Protein AF-A0A662U3V0-F1 (afdb_monomer)

Structure (mmCIF, N/CA/C/O backbone):
data_AF-A0A662U3V0-F1
#
_entry.id   AF-A0A662U3V0-F1
#
loop_
_atom_site.group_PDB
_atom_site.id
_atom_site.type_symbol
_atom_site.label_atom_id
_atom_site.label_alt_id
_atom_site.label_comp_id
_atom_site.label_asym_id
_atom_site.label_entity_id
_atom_site.label_seq_id
_atom_site.pdbx_PDB_ins_code
_atom_site.Cartn_x
_atom_site.Cartn_y
_atom_site.Cartn_z
_atom_site.occupancy
_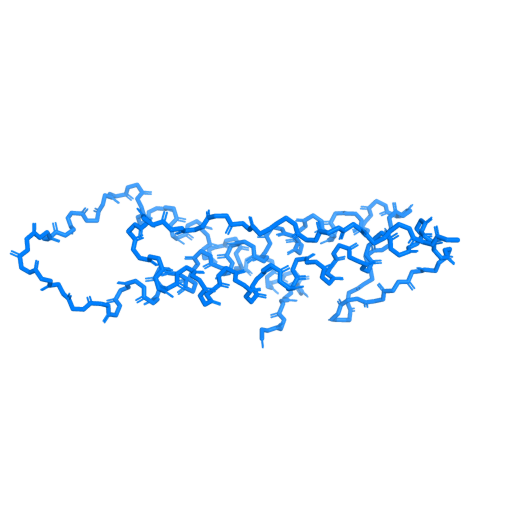atom_site.B_iso_or_equiv
_atom_site.auth_seq_id
_atom_site.auth_comp_id
_atom_site.auth_asym_id
_atom_site.auth_atom_id
_atom_site.pdbx_PDB_model_num
ATOM 1 N N . MET A 1 1 ? 28.272 -17.608 0.671 1.00 36.44 1 MET A N 1
ATOM 2 C CA . MET A 1 1 ? 27.668 -17.549 2.022 1.00 36.44 1 MET A CA 1
ATOM 3 C C . MET A 1 1 ? 26.725 -16.355 2.080 1.00 36.44 1 MET A C 1
ATOM 5 O O . MET A 1 1 ? 27.174 -15.256 2.382 1.00 36.44 1 MET A O 1
ATOM 9 N N . ALA A 1 2 ? 25.452 -16.540 1.722 1.00 39.75 2 ALA A N 1
ATOM 10 C CA . ALA A 1 2 ? 24.461 -15.468 1.798 1.00 39.75 2 ALA A CA 1
ATOM 11 C C . ALA A 1 2 ? 24.204 -15.108 3.272 1.00 39.75 2 ALA A C 1
ATOM 13 O O . ALA A 1 2 ? 23.897 -15.982 4.082 1.00 39.75 2 ALA A O 1
ATOM 14 N N . LYS A 1 3 ? 24.385 -13.832 3.631 1.00 42.09 3 LYS A N 1
ATOM 15 C CA . LYS A 1 3 ? 23.997 -13.298 4.941 1.00 42.09 3 LYS A CA 1
ATOM 16 C C . LYS A 1 3 ? 22.472 -13.265 4.991 1.00 42.09 3 LYS A C 1
ATOM 18 O O . LYS A 1 3 ? 21.855 -12.476 4.285 1.00 42.09 3 LYS A O 1
ATOM 23 N N . ILE A 1 4 ? 21.887 -14.116 5.826 1.00 45.88 4 ILE A N 1
ATOM 24 C CA . ILE A 1 4 ? 20.480 -14.023 6.210 1.00 45.88 4 ILE A CA 1
ATOM 25 C C . ILE A 1 4 ? 20.367 -12.754 7.060 1.00 45.88 4 ILE A C 1
ATOM 27 O O . ILE A 1 4 ? 20.884 -12.703 8.177 1.00 45.88 4 ILE A O 1
ATOM 31 N N . PHE A 1 5 ? 19.775 -11.697 6.506 1.00 47.25 5 PHE A N 1
ATOM 32 C CA . PHE A 1 5 ? 19.362 -10.545 7.298 1.00 47.25 5 PHE A CA 1
ATOM 33 C C . PHE A 1 5 ? 18.247 -11.036 8.220 1.00 47.25 5 PHE A C 1
ATOM 35 O O . PHE A 1 5 ? 17.153 -11.343 7.758 1.00 47.25 5 PHE A O 1
ATOM 42 N N . GLY A 1 6 ? 18.550 -11.197 9.509 1.00 44.38 6 GLY A N 1
ATOM 43 C CA . GLY A 1 6 ? 17.533 -11.535 10.498 1.00 44.38 6 GLY A CA 1
ATOM 44 C C . GLY A 1 6 ? 16.443 -10.470 10.461 1.00 44.38 6 GLY A C 1
ATOM 45 O O . GLY A 1 6 ? 16.744 -9.290 10.654 1.00 44.38 6 GLY A O 1
ATOM 46 N N . GLN A 1 7 ? 15.202 -10.87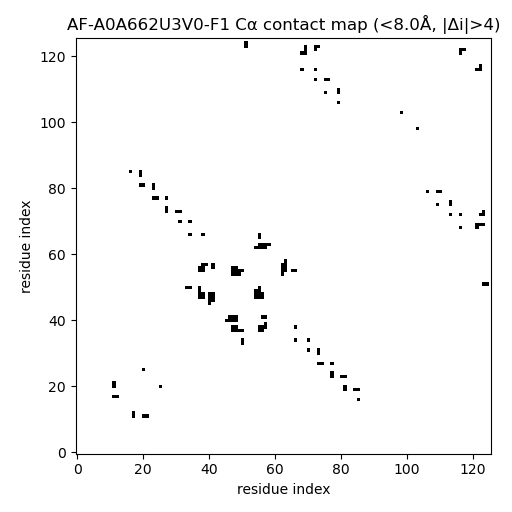7 10.178 1.00 49.00 7 GLN A N 1
ATOM 47 C CA . GLN A 1 7 ? 14.032 -10.020 10.345 1.00 49.00 7 GLN A CA 1
ATOM 48 C C . GLN A 1 7 ? 14.063 -9.489 11.778 1.00 49.00 7 GLN A C 1
ATOM 50 O O . GLN A 1 7 ? 13.966 -10.245 12.743 1.00 49.00 7 GLN A O 1
ATOM 55 N N . LYS A 1 8 ? 14.284 -8.184 11.923 1.00 56.56 8 LYS A N 1
ATOM 56 C CA . LYS A 1 8 ? 14.217 -7.521 13.219 1.00 56.56 8 LYS A CA 1
ATOM 57 C C . LYS A 1 8 ? 12.751 -7.553 13.637 1.00 56.56 8 LYS A C 1
ATOM 59 O O . LYS A 1 8 ? 11.935 -6.899 12.992 1.00 56.56 8 LYS A O 1
ATOM 64 N N . GLU A 1 9 ? 12.418 -8.330 14.666 1.00 57.75 9 GLU A N 1
ATOM 65 C CA . GLU A 1 9 ? 11.061 -8.352 15.216 1.00 57.75 9 GLU A CA 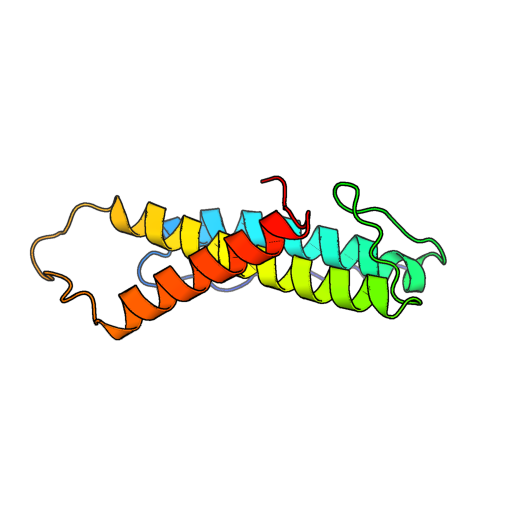1
ATOM 66 C C . GLU A 1 9 ? 10.649 -6.922 15.580 1.00 57.75 9 GLU A C 1
ATOM 68 O O . GLU A 1 9 ? 11.318 -6.227 16.355 1.00 57.75 9 GLU A O 1
ATOM 73 N N . ARG A 1 10 ? 9.576 -6.445 14.947 1.00 60.81 10 ARG A N 1
ATOM 74 C CA . ARG A 1 10 ? 9.029 -5.115 15.199 1.00 60.81 10 ARG A CA 1
ATOM 75 C C . ARG A 1 10 ? 8.291 -5.178 16.534 1.00 60.81 10 ARG A C 1
ATOM 77 O O . ARG A 1 10 ? 7.307 -5.900 16.665 1.00 60.81 10 ARG A O 1
ATOM 84 N N . ASN A 1 11 ? 8.773 -4.440 17.535 1.00 57.47 11 ASN A N 1
ATOM 85 C CA . ASN A 1 11 ? 8.099 -4.363 18.829 1.00 57.47 11 ASN A CA 1
ATOM 86 C C . ASN A 1 11 ? 6.774 -3.599 18.670 1.00 57.47 11 ASN A C 1
ATOM 88 O O . ASN A 1 11 ? 6.776 -2.418 18.319 1.00 57.47 11 ASN A O 1
ATOM 92 N N . THR A 1 12 ? 5.659 -4.285 18.914 1.00 56.66 12 THR A N 1
ATOM 93 C CA . THR A 1 12 ? 4.294 -3.738 18.843 1.00 56.66 12 THR A CA 1
ATOM 94 C C . THR A 1 12 ? 3.569 -3.797 20.192 1.00 56.66 12 THR A C 1
ATOM 96 O O . THR A 1 12 ? 2.398 -3.426 20.272 1.00 56.66 12 THR A O 1
ATOM 99 N N . ASP A 1 13 ? 4.260 -4.228 21.250 1.00 45.88 13 ASP A N 1
ATOM 100 C CA . ASP A 1 13 ? 3.677 -4.447 22.571 1.00 45.88 13 ASP A CA 1
ATOM 101 C C . ASP A 1 13 ? 3.372 -3.109 23.276 1.00 45.88 13 ASP A C 1
ATOM 103 O O . ASP A 1 13 ? 4.138 -2.148 23.184 1.00 45.88 13 ASP A O 1
ATOM 107 N N . SER A 1 14 ? 2.269 -3.054 24.035 1.00 52.88 14 SER A N 1
ATOM 108 C CA . SER A 1 14 ? 1.785 -1.881 24.803 1.00 52.88 14 SER A CA 1
ATOM 109 C C . SER A 1 14 ? 1.130 -0.756 23.984 1.00 52.88 14 SER A C 1
ATOM 111 O O . SER A 1 14 ? 0.982 0.369 24.470 1.00 52.88 14 SER A O 1
ATOM 113 N N . ILE A 1 15 ? 0.698 -1.034 22.753 1.00 59.41 15 ILE A N 1
ATOM 114 C CA . ILE A 1 15 ? -0.003 -0.060 21.903 1.00 59.41 15 ILE A CA 1
ATOM 115 C C . ILE A 1 15 ? -1.523 -0.185 22.109 1.00 59.41 15 ILE A C 1
ATOM 117 O O . ILE A 1 15 ? -2.082 -1.281 22.136 1.00 59.41 15 ILE A O 1
ATOM 121 N N . LYS A 1 16 ? -2.242 0.942 22.212 1.00 60.12 16 LYS A N 1
ATOM 122 C CA . LYS A 1 16 ? -3.715 0.932 22.163 1.00 60.12 16 LYS A CA 1
ATOM 123 C C . LYS A 1 16 ? -4.135 0.295 20.828 1.00 60.12 16 LYS A C 1
ATOM 125 O O . LYS A 1 16 ? -3.697 0.769 19.785 1.00 60.12 16 LYS A O 1
ATOM 130 N N . PHE A 1 17 ? -4.939 -0.771 20.862 1.00 71.31 17 PHE A N 1
ATOM 131 C CA . PHE A 1 17 ? -5.310 -1.595 19.691 1.00 71.31 17 PHE A CA 1
ATOM 132 C C . PHE A 1 17 ? -4.226 -2.559 19.170 1.00 71.31 17 PHE A C 1
ATOM 134 O O . PHE A 1 17 ? -4.293 -3.002 18.027 1.00 71.31 17 PHE A O 1
ATOM 141 N N . GLU A 1 18 ? -3.262 -2.943 20.012 1.00 70.25 18 GLU A N 1
ATOM 142 C CA . GLU A 1 18 ? -2.199 -3.915 19.701 1.00 70.25 18 GLU 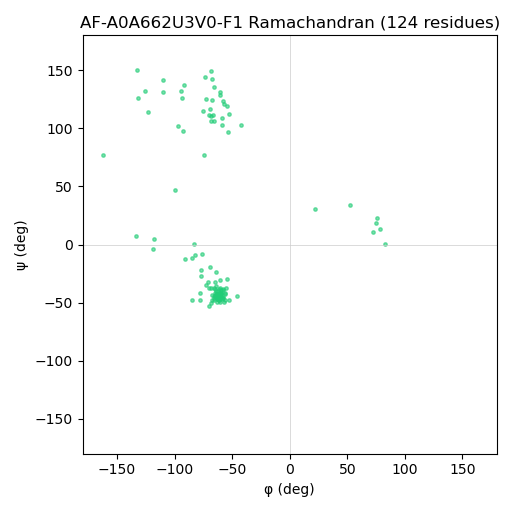A CA 1
ATOM 143 C C . GLU A 1 18 ? -2.702 -5.183 18.992 1.00 70.25 18 GLU A C 1
ATOM 145 O O . GLU A 1 18 ? -2.113 -5.593 17.998 1.00 70.25 18 GLU A O 1
ATOM 150 N N . LYS A 1 19 ? -3.817 -5.779 19.441 1.00 74.62 19 LYS A N 1
ATOM 151 C CA . LYS A 1 19 ? -4.388 -6.980 18.802 1.00 74.62 19 LYS A CA 1
ATOM 152 C C . LYS A 1 19 ? -4.794 -6.742 17.343 1.00 74.62 19 LYS A C 1
ATOM 154 O O . LYS A 1 19 ? -4.523 -7.587 16.498 1.00 74.62 19 LYS A O 1
ATOM 159 N N . ILE A 1 20 ? -5.415 -5.596 17.053 1.00 79.50 20 ILE A N 1
ATOM 160 C CA . ILE A 1 20 ? -5.814 -5.213 15.691 1.00 79.50 20 ILE A CA 1
ATOM 161 C C . ILE A 1 20 ? -4.558 -4.963 14.852 1.00 79.50 20 ILE A C 1
ATOM 163 O O . ILE A 1 20 ? -4.416 -5.516 13.764 1.00 79.50 20 ILE A O 1
ATOM 167 N N . ARG A 1 21 ? -3.607 -4.190 15.391 1.00 81.00 21 ARG A N 1
ATOM 168 C CA . ARG A 1 21 ? -2.357 -3.864 14.695 1.00 81.00 21 ARG A CA 1
ATOM 169 C C . ARG A 1 21 ? -1.520 -5.094 14.378 1.00 81.00 21 ARG A C 1
ATOM 171 O O . ARG A 1 21 ? -1.043 -5.187 13.262 1.00 81.00 21 ARG A O 1
ATOM 178 N N . LYS A 1 22 ? -1.376 -6.053 15.296 1.00 80.00 22 LYS A N 1
ATOM 179 C CA . LYS A 1 22 ? -0.594 -7.279 15.054 1.00 80.00 22 LYS A CA 1
ATOM 180 C C . LYS A 1 22 ? -1.101 -8.069 13.844 1.00 80.00 22 LYS A C 1
ATOM 182 O O . LYS A 1 22 ? -0.288 -8.580 13.081 1.00 80.00 22 LYS A O 1
ATOM 187 N N . ASN A 1 23 ? -2.417 -8.129 13.647 1.00 82.56 23 ASN A N 1
ATOM 188 C CA . ASN A 1 23 ? -3.007 -8.837 12.511 1.00 82.56 23 ASN A CA 1
ATOM 189 C C . ASN A 1 23 ? -2.915 -8.021 11.215 1.00 82.56 23 ASN A C 1
ATOM 191 O O . ASN A 1 23 ? -2.485 -8.543 10.190 1.00 82.56 23 ASN A O 1
ATOM 195 N N . ILE A 1 24 ? -3.296 -6.742 11.270 1.00 88.50 24 ILE A N 1
ATOM 196 C CA . ILE A 1 24 ? -3.326 -5.869 10.093 1.00 88.50 24 ILE A CA 1
ATOM 197 C C . ILE A 1 24 ? -1.907 -5.542 9.626 1.00 88.50 24 ILE A C 1
ATOM 199 O O . ILE A 1 24 ? -1.586 -5.774 8.465 1.00 88.50 24 ILE A O 1
ATOM 203 N N . ASP A 1 25 ? -1.036 -5.047 10.511 1.00 88.25 25 ASP A N 1
ATOM 204 C CA . ASP A 1 25 ? 0.314 -4.609 10.138 1.00 88.25 25 ASP A CA 1
ATOM 205 C C . ASP A 1 25 ? 1.071 -5.758 9.457 1.00 88.25 25 ASP A C 1
ATOM 207 O O . ASP A 1 25 ? 1.645 -5.542 8.397 1.00 88.25 25 ASP A O 1
ATOM 211 N N . LYS A 1 26 ? 0.975 -6.998 9.957 1.00 88.38 26 LYS A N 1
ATOM 212 C CA . LYS A 1 26 ? 1.659 -8.149 9.348 1.00 88.38 26 LYS A CA 1
ATOM 213 C C . LYS A 1 26 ? 1.268 -8.379 7.880 1.00 88.38 26 LYS A C 1
ATOM 215 O O . LYS A 1 26 ? 2.1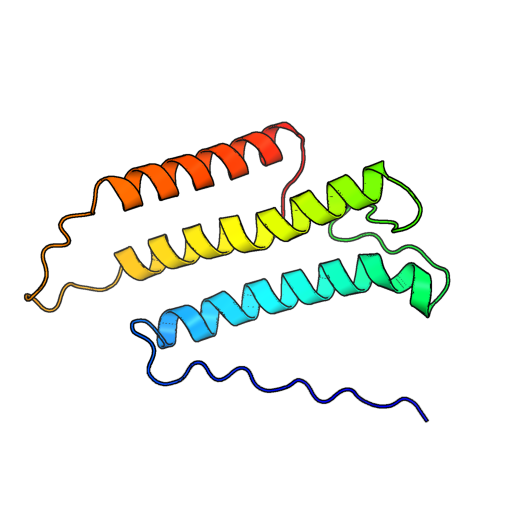47 -8.550 7.042 1.00 88.38 26 LYS A O 1
ATOM 220 N N . LYS A 1 27 ? -0.030 -8.339 7.563 1.00 90.69 27 LYS A N 1
ATOM 221 C CA . LYS A 1 27 ? -0.548 -8.512 6.193 1.00 90.69 27 LYS A CA 1
ATOM 222 C C . LYS A 1 27 ? 0.017 -7.460 5.233 1.00 90.69 27 LYS A C 1
ATOM 224 O O . LYS A 1 27 ? 0.478 -7.789 4.145 1.00 90.69 27 LYS A O 1
ATOM 229 N N . TYR A 1 28 ? -0.003 -6.193 5.640 1.00 93.06 28 TYR A N 1
ATOM 230 C CA . TYR A 1 28 ? 0.469 -5.092 4.796 1.00 93.06 28 TYR A CA 1
ATOM 231 C C . TYR A 1 28 ? 1.993 -4.992 4.736 1.00 93.06 28 TYR A C 1
ATOM 233 O O . TYR A 1 28 ? 2.537 -4.527 3.739 1.00 93.06 28 TYR A O 1
ATOM 241 N N . GLU A 1 29 ? 2.687 -5.454 5.772 1.00 91.75 29 GLU A N 1
ATOM 242 C CA . GLU A 1 29 ? 4.138 -5.617 5.759 1.00 91.75 29 GLU A CA 1
ATOM 243 C C . GLU A 1 29 ? 4.576 -6.669 4.745 1.00 91.75 29 GLU A C 1
ATOM 245 O O . GLU A 1 29 ? 5.523 -6.419 4.007 1.00 91.75 29 GLU A O 1
ATOM 250 N N . ASP A 1 30 ? 3.863 -7.793 4.654 1.00 92.25 30 ASP A N 1
ATOM 251 C CA . ASP A 1 30 ? 4.156 -8.824 3.657 1.00 92.25 30 ASP A CA 1
ATOM 252 C C . ASP A 1 30 ? 3.929 -8.302 2.231 1.00 92.25 30 ASP A C 1
ATOM 254 O O . ASP A 1 30 ? 4.809 -8.439 1.385 1.00 92.25 30 ASP A O 1
ATOM 258 N N . LEU A 1 31 ? 2.821 -7.591 1.979 1.00 94.00 31 LEU A N 1
ATOM 259 C CA . LEU A 1 31 ? 2.580 -6.929 0.686 1.00 94.00 31 LEU A CA 1
ATOM 260 C C . LEU A 1 31 ? 3.665 -5.899 0.339 1.00 94.00 31 LEU A C 1
ATOM 262 O O . LEU A 1 31 ? 4.114 -5.821 -0.805 1.00 94.00 31 LEU A O 1
ATOM 266 N N . HIS A 1 32 ? 4.091 -5.104 1.322 1.00 94.31 32 HIS A N 1
ATOM 267 C CA . HIS A 1 32 ? 5.160 -4.123 1.154 1.00 94.31 32 HIS A CA 1
ATOM 268 C C . HIS A 1 32 ? 6.494 -4.792 0.806 1.00 94.31 32 HIS A C 1
ATOM 270 O O . HIS A 1 32 ? 7.217 -4.322 -0.079 1.00 94.31 32 HIS A O 1
ATOM 276 N N . ASP A 1 33 ? 6.826 -5.873 1.508 1.00 93.50 33 ASP A N 1
ATOM 277 C CA . ASP A 1 33 ? 8.067 -6.607 1.303 1.00 93.50 33 ASP A CA 1
ATOM 278 C C . ASP A 1 33 ? 8.051 -7.307 -0.064 1.00 93.50 33 ASP A C 1
ATOM 280 O O . ASP A 1 33 ? 9.055 -7.252 -0.768 1.00 93.50 33 ASP A O 1
ATOM 284 N N . GLU A 1 34 ? 6.912 -7.845 -0.513 1.00 93.31 34 GLU A N 1
ATOM 285 C CA . GLU A 1 34 ? 6.750 -8.405 -1.861 1.00 93.31 34 GLU A CA 1
ATOM 286 C C . GLU A 1 34 ? 6.912 -7.360 -2.977 1.00 93.31 34 GLU A C 1
ATOM 288 O O . GLU A 1 34 ? 7.607 -7.622 -3.966 1.00 93.31 34 GLU A O 1
ATOM 293 N N . LEU A 1 35 ? 6.299 -6.179 -2.825 1.00 93.50 35 LEU A N 1
ATOM 294 C CA . LEU A 1 35 ? 6.436 -5.066 -3.772 1.00 93.50 35 LEU A CA 1
ATOM 295 C C . LEU A 1 35 ? 7.894 -4.593 -3.838 1.00 93.50 35 LEU A C 1
ATOM 297 O O . LEU A 1 35 ? 8.458 -4.419 -4.920 1.00 93.50 35 LEU A O 1
ATOM 301 N N . SER A 1 36 ? 8.516 -4.413 -2.672 1.00 91.88 36 SER A N 1
ATOM 302 C CA . SER A 1 36 ? 9.927 -4.042 -2.562 1.00 91.88 36 SER A CA 1
ATOM 303 C C . SER A 1 36 ? 10.817 -5.108 -3.186 1.00 91.88 36 SER A C 1
ATOM 305 O O . SER A 1 36 ? 11.742 -4.788 -3.931 1.00 91.88 36 SER A O 1
ATOM 307 N N . ASP A 1 37 ? 10.528 -6.382 -2.931 1.00 90.88 37 ASP A N 1
ATOM 308 C CA . ASP A 1 37 ? 11.286 -7.483 -3.493 1.00 90.88 37 ASP A CA 1
ATOM 309 C C . ASP A 1 37 ? 11.208 -7.490 -5.014 1.00 90.88 37 ASP A C 1
ATOM 311 O O . ASP A 1 37 ? 12.248 -7.683 -5.640 1.00 90.88 37 ASP A O 1
ATOM 315 N N . ALA A 1 38 ? 10.032 -7.244 -5.598 1.00 90.00 38 ALA A N 1
ATOM 316 C CA . ALA A 1 38 ? 9.845 -7.137 -7.042 1.00 90.00 38 ALA A CA 1
ATOM 317 C C . ALA A 1 38 ? 10.627 -5.958 -7.644 1.00 90.00 38 ALA A C 1
ATOM 319 O O . ALA A 1 38 ? 11.374 -6.148 -8.607 1.00 90.00 38 ALA A O 1
ATOM 320 N N . TYR A 1 39 ? 10.541 -4.780 -7.020 1.00 90.56 39 TYR A N 1
ATOM 321 C CA . TYR A 1 39 ? 11.251 -3.571 -7.446 1.00 90.56 39 TYR A CA 1
ATOM 322 C C . TYR A 1 39 ? 12.779 -3.734 -7.373 1.00 90.56 39 TYR A C 1
ATOM 324 O O . TYR A 1 39 ? 13.509 -3.480 -8.333 1.00 90.56 39 TYR A O 1
ATOM 332 N N . TYR A 1 40 ? 13.296 -4.220 -6.241 1.00 88.38 40 TYR A N 1
ATOM 333 C CA . TYR A 1 40 ? 14.735 -4.389 -6.024 1.00 88.38 40 TYR A CA 1
ATOM 334 C C . TYR A 1 40 ? 15.302 -5.684 -6.622 1.00 88.38 40 TYR A C 1
ATOM 336 O O . TYR A 1 40 ? 16.526 -5.836 -6.670 1.00 88.38 40 TYR A O 1
ATOM 344 N N . ASN A 1 41 ? 14.463 -6.609 -7.110 1.00 85.94 41 ASN A N 1
ATOM 345 C CA . ASN A 1 41 ? 14.923 -7.835 -7.769 1.00 85.94 41 ASN A CA 1
ATOM 346 C C . ASN A 1 41 ? 15.852 -7.531 -8.944 1.00 85.94 41 ASN A C 1
ATOM 348 O O . ASN A 1 41 ? 16.858 -8.212 -9.120 1.00 85.94 41 ASN A O 1
ATOM 352 N N . TYR A 1 42 ? 15.569 -6.462 -9.687 1.00 84.19 42 TYR A N 1
ATOM 353 C CA . TYR A 1 42 ? 16.393 -6.040 -10.812 1.00 84.19 42 TYR A CA 1
ATOM 354 C C . TYR A 1 42 ? 17.857 -5.801 -10.411 1.00 84.19 42 TYR A C 1
ATOM 356 O O . TYR A 1 42 ? 18.767 -6.231 -11.110 1.00 84.19 42 TYR A O 1
ATOM 364 N N . TRP A 1 43 ? 18.112 -5.181 -9.255 1.00 83.00 43 TRP A N 1
ATOM 365 C CA . TRP A 1 43 ? 19.482 -4.942 -8.786 1.00 83.00 43 TRP A CA 1
ATOM 366 C C . TRP A 1 43 ? 20.157 -6.189 -8.204 1.00 83.00 43 TRP A C 1
ATOM 368 O O . TRP A 1 43 ? 21.385 -6.238 -8.153 1.00 83.00 43 TRP A O 1
ATOM 378 N N . ARG A 1 44 ? 19.378 -7.183 -7.758 1.00 83.50 44 ARG A N 1
ATOM 379 C CA . ARG A 1 44 ? 19.894 -8.444 -7.201 1.00 83.50 44 ARG A CA 1
ATOM 380 C C . ARG A 1 44 ? 20.210 -9.471 -8.286 1.00 83.50 44 ARG A C 1
ATOM 382 O O . ARG A 1 44 ? 21.291 -10.045 -8.283 1.00 83.50 44 ARG A O 1
ATOM 389 N N . GLU A 1 45 ? 19.277 -9.660 -9.211 1.00 84.56 45 GLU A N 1
ATOM 390 C CA . GLU A 1 45 ? 19.267 -10.765 -10.176 1.00 84.56 45 GLU A CA 1
ATOM 391 C C . GLU A 1 45 ? 19.340 -10.284 -11.637 1.00 84.56 45 GLU A C 1
ATOM 393 O O . GLU A 1 45 ? 19.396 -11.097 -12.556 1.00 84.56 45 GLU A O 1
ATOM 398 N N . GLY A 1 46 ? 19.324 -8.969 -11.887 1.00 81.25 46 GLY A N 1
ATOM 399 C CA . GLY A 1 46 ? 19.333 -8.405 -13.244 1.00 81.25 46 GLY A CA 1
ATOM 400 C C . GLY A 1 46 ? 18.012 -8.570 -14.002 1.00 81.25 46 GLY A C 1
ATOM 401 O O . GLY A 1 46 ? 17.973 -8.338 -15.207 1.00 81.25 46 GLY A O 1
ATOM 402 N N . ALA A 1 47 ? 16.943 -8.984 -13.316 1.00 78.81 47 ALA A N 1
ATOM 403 C CA . ALA A 1 47 ? 15.641 -9.275 -13.905 1.00 78.81 47 ALA A CA 1
ATOM 404 C C . ALA A 1 47 ? 14.532 -8.474 -13.215 1.00 78.81 47 ALA A C 1
ATOM 406 O O . ALA A 1 47 ? 14.433 -8.462 -11.983 1.00 78.81 47 ALA A O 1
ATOM 407 N N . SER A 1 48 ? 13.676 -7.836 -14.011 1.00 74.81 48 SER A N 1
ATOM 408 C CA . SER A 1 48 ? 12.422 -7.282 -13.517 1.00 74.81 48 SER A CA 1
ATOM 409 C C . SER A 1 48 ? 11.460 -8.397 -13.124 1.00 74.81 48 SER A C 1
ATOM 411 O O . SER A 1 48 ? 11.493 -9.504 -13.664 1.00 74.81 48 SER A O 1
ATOM 413 N N . LYS A 1 49 ? 10.622 -8.108 -12.133 1.00 84.06 49 LYS A N 1
ATOM 414 C CA . LYS A 1 49 ? 9.590 -9.015 -11.653 1.00 84.06 49 LYS A CA 1
ATOM 415 C C . LYS A 1 49 ? 8.298 -8.223 -11.560 1.00 84.06 49 LYS A C 1
ATOM 417 O O . LYS A 1 49 ? 8.266 -7.182 -10.912 1.00 84.06 49 LYS A O 1
ATOM 422 N N . GLU A 1 50 ? 7.252 -8.731 -12.195 1.00 88.44 50 GLU A N 1
ATOM 423 C CA . GLU A 1 50 ? 5.916 -8.169 -12.040 1.00 88.44 50 GLU A CA 1
ATOM 424 C C . GLU A 1 50 ? 5.413 -8.397 -10.613 1.00 88.44 50 GLU A C 1
ATOM 426 O O . GLU A 1 50 ? 5.631 -9.458 -10.013 1.00 88.44 50 GLU A O 1
ATOM 431 N N . TRP A 1 51 ? 4.699 -7.411 -10.081 1.00 91.12 51 TRP A N 1
ATOM 432 C CA . TRP A 1 51 ? 4.009 -7.517 -8.804 1.00 91.12 51 TRP A CA 1
ATOM 433 C C . TRP A 1 51 ? 2.528 -7.229 -9.007 1.00 91.12 51 TRP A C 1
ATOM 435 O O . TRP A 1 51 ? 2.152 -6.127 -9.389 1.00 91.12 51 TRP A O 1
ATOM 445 N N . GLN A 1 52 ? 1.685 -8.243 -8.802 1.00 91.50 52 GLN A N 1
ATOM 446 C CA . GLN A 1 52 ? 0.232 -8.157 -9.015 1.00 91.50 52 GLN A CA 1
ATOM 447 C C . GLN A 1 52 ? -0.168 -7.626 -10.412 1.00 91.50 52 GLN A C 1
ATOM 449 O O . GLN A 1 52 ? -1.170 -6.935 -10.560 1.00 91.50 52 GLN A O 1
ATOM 454 N N . GLY A 1 53 ? 0.623 -7.948 -11.444 1.00 86.75 53 GLY A N 1
ATOM 455 C CA . GLY A 1 53 ? 0.416 -7.473 -12.819 1.00 86.75 53 GLY A CA 1
ATOM 456 C C . GLY A 1 53 ? 0.972 -6.073 -13.111 1.00 86.75 53 GLY A C 1
ATOM 457 O O . GLY A 1 53 ? 0.856 -5.605 -14.240 1.00 86.75 53 GLY A O 1
ATOM 458 N N . HIS A 1 54 ? 1.598 -5.416 -12.129 1.00 86.62 54 HIS A N 1
ATOM 459 C CA . HIS A 1 54 ? 2.294 -4.139 -12.301 1.00 86.62 54 HIS A CA 1
ATOM 460 C C . HIS A 1 54 ? 3.788 -4.355 -12.556 1.00 86.62 54 HIS A C 1
ATOM 462 O O . HIS A 1 54 ? 4.454 -5.077 -11.808 1.00 86.62 54 HIS A O 1
ATOM 468 N N . ASP A 1 55 ? 4.333 -3.690 -13.578 1.00 85.69 55 ASP A N 1
ATOM 469 C CA . ASP A 1 55 ? 5.765 -3.725 -13.892 1.00 85.69 55 ASP A CA 1
ATOM 470 C C . ASP A 1 55 ? 6.520 -2.563 -13.221 1.00 85.69 55 ASP A C 1
ATOM 472 O O . ASP A 1 55 ? 6.555 -1.423 -13.699 1.00 85.69 55 ASP A O 1
ATOM 476 N N . VAL A 1 56 ? 7.127 -2.859 -12.073 1.00 83.06 56 VAL A N 1
ATOM 477 C CA . VAL A 1 56 ? 7.783 -1.888 -11.184 1.00 83.06 56 VAL A CA 1
ATOM 478 C C . VAL A 1 56 ? 9.307 -1.875 -11.362 1.00 83.06 56 VAL A C 1
ATOM 480 O O . VAL A 1 56 ? 10.065 -1.932 -10.403 1.00 83.06 56 VAL A O 1
ATOM 483 N N . GLN A 1 57 ? 9.809 -1.829 -12.597 1.00 82.44 57 GLN A N 1
ATOM 484 C CA . GLN A 1 57 ? 11.260 -1.817 -12.845 1.00 82.44 57 GLN A CA 1
ATOM 485 C C . GLN A 1 57 ? 11.940 -0.538 -12.318 1.00 82.44 57 GLN A C 1
ATOM 487 O O . GLN A 1 57 ? 11.486 0.566 -12.605 1.00 82.44 57 GLN A O 1
ATOM 492 N N . PRO A 1 58 ? 13.094 -0.623 -11.638 1.00 80.56 58 PRO A N 1
ATOM 493 C CA . PRO A 1 58 ? 13.744 0.559 -11.067 1.00 80.56 58 PRO A CA 1
ATOM 494 C C . PRO A 1 58 ? 14.475 1.435 -12.097 1.00 80.56 58 PRO A C 1
ATOM 496 O O . PRO A 1 58 ? 14.987 2.497 -11.748 1.00 80.56 58 PRO A O 1
ATOM 499 N N . THR A 1 59 ? 14.595 0.983 -13.346 1.00 83.06 59 THR A N 1
ATOM 500 C CA . THR A 1 59 ? 15.345 1.665 -14.415 1.00 83.06 59 THR A CA 1
ATOM 501 C C . THR A 1 59 ? 14.506 2.631 -15.240 1.00 83.06 59 THR A C 1
ATOM 503 O O . THR A 1 59 ? 15.072 3.429 -15.988 1.00 83.06 59 THR A O 1
ATOM 506 N N . LEU A 1 60 ? 13.180 2.580 -15.109 1.00 84.94 60 LEU A N 1
ATOM 507 C CA . LEU A 1 60 ? 12.248 3.459 -15.805 1.00 84.94 60 LEU A CA 1
ATOM 508 C C . LEU A 1 60 ? 11.615 4.423 -14.799 1.00 84.94 60 LEU A C 1
ATOM 510 O O . LEU A 1 60 ? 11.110 4.001 -13.760 1.00 84.94 60 LEU A O 1
ATOM 514 N N . GLU A 1 61 ? 11.612 5.721 -15.114 1.00 89.19 61 GLU A N 1
ATOM 515 C CA . GLU A 1 61 ? 11.018 6.741 -14.234 1.00 89.19 61 GLU A CA 1
ATOM 516 C C . GLU A 1 61 ? 9.522 6.474 -14.004 1.00 89.19 61 GLU A C 1
ATOM 518 O O . GLU A 1 61 ? 9.036 6.582 -12.883 1.00 89.19 61 GLU A O 1
ATOM 523 N N . GLU A 1 62 ? 8.799 6.047 -15.043 1.00 87.75 62 GLU A N 1
ATOM 524 C CA . GLU A 1 62 ? 7.374 5.699 -14.956 1.00 87.75 62 GLU A CA 1
ATOM 525 C C . GLU A 1 62 ? 7.122 4.536 -13.988 1.00 87.75 62 GLU A C 1
ATOM 527 O O . GLU A 1 62 ? 6.205 4.593 -13.168 1.00 87.75 62 GLU A O 1
ATOM 532 N N . SER A 1 63 ? 7.978 3.515 -14.017 1.00 87.00 63 SER A N 1
ATOM 533 C CA . SER A 1 63 ? 7.900 2.367 -13.112 1.00 87.00 63 SER A CA 1
ATOM 534 C C . SER A 1 63 ? 8.279 2.722 -11.674 1.00 87.00 63 SER A C 1
ATOM 536 O O . SER A 1 63 ? 7.693 2.176 -10.741 1.00 87.00 63 SER A O 1
ATOM 538 N N . LYS A 1 64 ? 9.196 3.673 -11.466 1.00 89.19 64 LYS A N 1
ATOM 539 C CA . LYS A 1 64 ? 9.470 4.235 -10.137 1.00 89.19 64 LYS A CA 1
ATOM 540 C C . LYS A 1 64 ? 8.269 5.015 -9.600 1.00 89.19 64 LYS A C 1
ATOM 542 O O . LYS A 1 64 ? 7.887 4.824 -8.451 1.00 89.19 64 LYS A O 1
ATOM 547 N N . VAL A 1 65 ? 7.639 5.850 -10.428 1.00 92.12 65 VAL A N 1
ATOM 548 C CA . VAL A 1 65 ? 6.413 6.570 -10.046 1.00 92.12 65 VAL A CA 1
ATOM 549 C C . VAL A 1 65 ? 5.293 5.584 -9.702 1.00 92.12 65 VAL A C 1
ATOM 551 O O . VAL A 1 65 ? 4.581 5.786 -8.719 1.00 92.12 65 VAL A O 1
ATOM 554 N N . LEU A 1 66 ? 5.145 4.506 -10.475 1.00 91.81 66 LEU A N 1
ATOM 555 C CA . LEU A 1 66 ? 4.196 3.433 -10.182 1.00 91.81 66 LEU A CA 1
ATOM 556 C C . LEU A 1 66 ? 4.524 2.734 -8.855 1.00 91.81 66 LEU A C 1
ATOM 558 O O . LEU A 1 66 ? 3.628 2.555 -8.033 1.00 91.81 66 LEU A O 1
ATOM 562 N N . PHE A 1 67 ? 5.794 2.405 -8.612 1.00 92.94 67 PHE A N 1
ATOM 563 C CA . PHE A 1 67 ? 6.251 1.840 -7.343 1.00 92.94 67 PHE A CA 1
ATOM 564 C C . PHE A 1 67 ? 5.911 2.752 -6.160 1.00 92.94 67 PHE A C 1
ATOM 566 O O . PHE A 1 67 ? 5.304 2.285 -5.202 1.00 92.94 67 PHE A O 1
ATOM 573 N N . ASP A 1 68 ? 6.223 4.048 -6.238 1.00 92.75 68 ASP A N 1
ATOM 574 C CA . ASP A 1 68 ? 5.945 5.007 -5.163 1.00 92.75 68 ASP A CA 1
ATOM 575 C C . ASP A 1 68 ? 4.435 5.110 -4.877 1.00 92.75 68 ASP A C 1
ATOM 577 O O . ASP A 1 68 ? 4.013 5.171 -3.716 1.00 92.75 68 ASP A O 1
ATOM 581 N N . LYS A 1 69 ? 3.600 5.069 -5.926 1.00 94.00 69 LYS A N 1
ATOM 582 C CA . LYS A 1 69 ? 2.135 5.048 -5.800 1.00 94.00 69 LYS A CA 1
ATOM 583 C C . LYS A 1 69 ? 1.629 3.765 -5.142 1.00 94.00 69 LYS A C 1
ATOM 585 O O . LYS A 1 69 ? 0.823 3.856 -4.219 1.00 94.00 69 LYS A O 1
ATOM 590 N N . LEU A 1 70 ? 2.100 2.593 -5.576 1.00 94.19 70 LEU A N 1
ATOM 591 C CA . LEU A 1 70 ? 1.723 1.297 -4.995 1.00 94.19 70 LEU A CA 1
ATOM 592 C C . LEU A 1 70 ? 2.194 1.182 -3.541 1.00 94.19 70 LEU A C 1
ATOM 594 O O . LEU A 1 70 ? 1.429 0.781 -2.668 1.00 94.19 70 LEU A O 1
ATOM 598 N N . HIS A 1 71 ? 3.419 1.624 -3.260 1.00 93.88 71 HIS A N 1
ATOM 599 C CA . HIS A 1 71 ? 3.987 1.668 -1.919 1.00 93.88 71 HIS A CA 1
ATOM 600 C C . HIS A 1 71 ? 3.149 2.566 -1.000 1.00 93.88 71 HIS A C 1
ATOM 602 O O . HIS A 1 71 ? 2.800 2.169 0.110 1.00 93.88 71 HIS A O 1
ATOM 608 N N . GLY A 1 72 ? 2.758 3.757 -1.465 1.00 92.75 72 GLY A N 1
ATOM 609 C CA . GLY A 1 72 ? 1.830 4.625 -0.739 1.00 92.75 72 GLY A CA 1
ATOM 610 C C . GLY A 1 72 ? 0.448 3.993 -0.541 1.00 92.75 72 GLY A C 1
ATOM 611 O O . GLY A 1 72 ? -0.108 4.066 0.556 1.00 92.75 72 GLY A O 1
ATOM 612 N N . LEU A 1 73 ? -0.091 3.340 -1.574 1.00 93.19 73 LEU A N 1
ATOM 613 C CA . LEU A 1 73 ? -1.408 2.704 -1.552 1.00 93.19 73 LEU A CA 1
ATOM 614 C C . LEU A 1 73 ? -1.512 1.615 -0.478 1.00 93.19 73 LEU A C 1
ATOM 616 O O . LEU A 1 73 ? -2.512 1.583 0.235 1.00 93.19 73 LEU A O 1
ATOM 620 N N . ILE A 1 74 ? -0.474 0.791 -0.303 1.00 94.00 74 ILE A N 1
ATOM 621 C CA . ILE A 1 74 ? -0.411 -0.234 0.755 1.00 94.00 74 ILE A CA 1
ATOM 622 C C . ILE A 1 74 ? -0.690 0.389 2.130 1.00 94.00 74 ILE A C 1
ATOM 624 O O . ILE A 1 74 ? -1.540 -0.104 2.870 1.00 94.00 74 ILE A O 1
ATOM 628 N N . PHE A 1 75 ? -0.047 1.513 2.460 1.00 91.25 75 PHE A N 1
ATOM 629 C CA . PHE A 1 75 ? -0.252 2.178 3.752 1.00 91.25 75 PHE A CA 1
ATOM 630 C C . PHE A 1 75 ? -1.606 2.885 3.866 1.00 91.25 75 PHE A C 1
ATOM 632 O O . PHE A 1 75 ? -2.196 2.894 4.945 1.00 91.25 75 PHE A O 1
ATOM 639 N N . LEU A 1 76 ? -2.122 3.459 2.774 1.00 91.00 76 LEU A N 1
ATOM 640 C CA . LEU A 1 76 ? -3.449 4.083 2.770 1.00 91.00 76 LEU A CA 1
ATOM 641 C C . LEU A 1 76 ? -4.549 3.050 3.035 1.00 91.00 76 LEU A C 1
ATOM 643 O O . LEU A 1 76 ? -5.435 3.291 3.850 1.00 91.00 76 LEU A O 1
ATOM 647 N N . VAL A 1 77 ? -4.479 1.894 2.373 1.00 91.69 77 VAL A N 1
ATOM 648 C CA . VAL A 1 77 ? -5.471 0.822 2.520 1.00 91.69 77 VAL A CA 1
ATOM 649 C C . VAL A 1 77 ? -5.363 0.175 3.905 1.00 91.69 77 VAL A C 1
ATOM 651 O O . VAL A 1 77 ? -6.383 -0.047 4.555 1.00 91.69 77 VAL A O 1
ATOM 654 N N . ARG A 1 78 ? -4.139 0.021 4.425 1.00 92.12 78 ARG A N 1
ATOM 655 C CA . ARG A 1 78 ? -3.878 -0.372 5.816 1.00 92.12 78 ARG A CA 1
ATOM 656 C C . ARG A 1 78 ? -4.540 0.557 6.830 1.00 92.12 78 ARG A C 1
ATOM 658 O O . ARG A 1 78 ? -5.143 0.076 7.785 1.00 92.12 78 ARG A O 1
ATOM 665 N N . ASP A 1 79 ? -4.403 1.872 6.659 1.00 87.56 79 ASP A N 1
ATOM 666 C CA . ASP A 1 79 ? -4.985 2.862 7.574 1.00 87.56 79 ASP A CA 1
ATOM 667 C C . ASP A 1 79 ? -6.525 2.796 7.570 1.00 87.56 79 ASP A C 1
ATOM 669 O O . ASP A 1 79 ? -7.133 2.938 8.631 1.00 87.56 79 ASP A O 1
ATOM 673 N N . ILE A 1 80 ? -7.148 2.527 6.414 1.00 88.31 80 ILE A N 1
ATOM 674 C CA . ILE A 1 80 ? -8.601 2.311 6.307 1.00 88.31 80 ILE A CA 1
ATOM 675 C C . ILE A 1 80 ? -9.028 1.010 6.988 1.00 88.31 80 ILE A C 1
ATOM 677 O O . ILE A 1 80 ? -9.926 1.049 7.823 1.00 88.31 80 ILE A O 1
ATOM 681 N N . GLU A 1 81 ? -8.375 -0.121 6.696 1.00 89.94 81 GLU A N 1
ATOM 682 C CA . GLU A 1 81 ? -8.716 -1.407 7.332 1.00 89.94 81 GLU A CA 1
ATOM 683 C C . GLU A 1 81 ? -8.538 -1.320 8.858 1.00 89.94 81 GLU A C 1
ATOM 685 O O . GLU A 1 81 ? -9.359 -1.828 9.621 1.00 89.94 81 GLU A O 1
ATOM 690 N N . PHE A 1 82 ? -7.508 -0.605 9.324 1.00 87.00 82 PHE A N 1
ATOM 691 C CA . PHE A 1 82 ? -7.307 -0.349 10.747 1.00 87.00 82 PHE A CA 1
ATOM 692 C C . PHE A 1 82 ? -8.437 0.477 11.367 1.00 87.00 82 PHE A C 1
ATOM 694 O O . PHE A 1 82 ? -8.902 0.130 12.452 1.00 87.00 82 PHE A O 1
ATOM 701 N N . ASP A 1 83 ? -8.873 1.558 10.717 1.00 82.81 83 ASP A N 1
ATOM 702 C CA . ASP A 1 83 ? -9.990 2.371 11.206 1.00 82.81 83 ASP A CA 1
ATOM 703 C C . ASP A 1 83 ? -11.302 1.571 11.248 1.00 82.81 83 ASP A C 1
ATOM 705 O O . ASP A 1 83 ? -12.016 1.596 12.253 1.00 82.81 83 ASP A O 1
ATOM 709 N N . GLU A 1 84 ? -11.570 0.776 10.211 1.00 84.75 84 GLU A N 1
ATOM 710 C CA . GLU A 1 84 ? -12.741 -0.097 10.142 1.00 84.75 84 GLU A CA 1
ATOM 711 C C . GLU A 1 84 ? -12.746 -1.134 11.271 1.00 84.75 84 GLU A C 1
ATOM 713 O O . GLU A 1 84 ? -13.755 -1.273 11.962 1.00 84.75 84 GLU A O 1
ATOM 718 N N . GLU A 1 85 ? -11.634 -1.828 11.524 1.00 84.94 85 GLU A N 1
ATOM 719 C CA . GLU A 1 85 ? -11.530 -2.777 12.641 1.00 84.94 85 GLU A CA 1
ATOM 720 C C . GLU A 1 85 ? -11.611 -2.083 14.005 1.00 84.94 85 GLU A C 1
ATOM 722 O O . GLU A 1 85 ? -12.248 -2.581 14.934 1.00 84.94 85 GLU A O 1
ATOM 727 N N . ASN A 1 86 ? -11.019 -0.896 14.132 1.00 79.31 86 ASN A N 1
ATOM 728 C CA . ASN A 1 86 ? -11.093 -0.094 15.347 1.00 79.31 86 ASN A CA 1
ATOM 729 C C . ASN A 1 86 ? -12.526 0.372 15.654 1.00 79.31 86 ASN A C 1
ATOM 731 O O . ASN A 1 86 ? -12.891 0.494 16.821 1.00 79.31 86 ASN A O 1
ATOM 735 N N . SER A 1 87 ? -13.342 0.622 14.625 1.00 76.81 87 S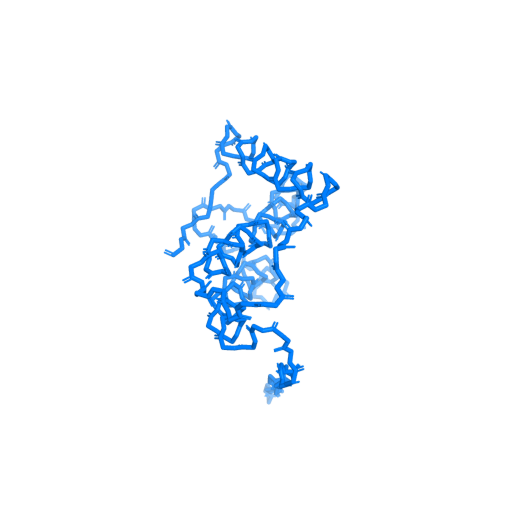ER A N 1
ATOM 736 C CA . SER A 1 87 ? -14.747 1.028 14.772 1.00 76.81 87 SER A CA 1
ATOM 737 C C . SER A 1 87 ? -15.658 -0.085 15.308 1.00 76.81 87 SER A C 1
ATOM 739 O O . SER A 1 87 ? -16.732 0.204 15.830 1.00 76.81 87 SER A O 1
ATOM 741 N N . LYS A 1 88 ? -15.228 -1.352 15.202 1.00 80.31 88 LYS A N 1
ATOM 742 C CA . LYS A 1 88 ? -15.986 -2.540 15.637 1.00 80.31 88 LYS A CA 1
ATOM 743 C C . LYS A 1 88 ? -15.804 -2.8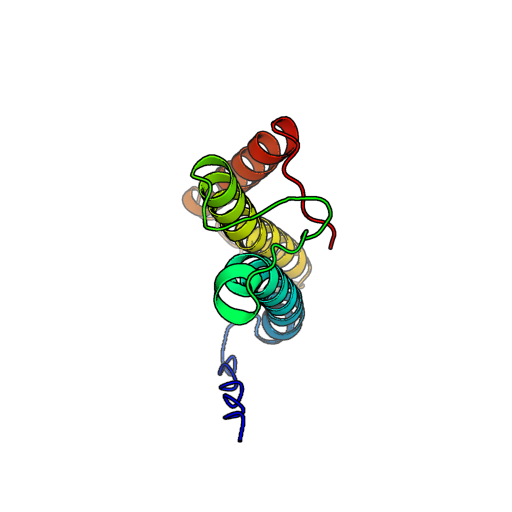74 17.115 1.00 80.31 88 LYS A C 1
ATOM 745 O O . LYS A 1 88 ? -16.503 -3.743 17.629 1.00 80.31 88 LYS A O 1
ATOM 750 N N . LEU A 1 89 ? -14.843 -2.247 17.789 1.00 73.31 89 LEU A N 1
ATOM 751 C CA . LEU A 1 89 ? -14.629 -2.468 19.213 1.00 73.31 89 LEU A CA 1
ATOM 752 C C . LEU A 1 89 ? -15.748 -1.789 20.009 1.00 73.31 89 LEU A C 1
ATOM 754 O O . LEU A 1 89 ? -15.973 -0.592 19.852 1.00 73.31 89 LEU A O 1
ATOM 758 N N . GLU A 1 90 ? -16.440 -2.556 20.856 1.00 61.31 90 GLU A N 1
ATOM 759 C CA . GLU A 1 90 ? -17.447 -2.018 21.774 1.00 61.31 90 GLU A CA 1
ATOM 760 C C . GLU A 1 90 ? -16.796 -1.006 22.730 1.00 61.31 90 GLU A C 1
ATOM 762 O O . GLU A 1 90 ? -15.738 -1.262 23.314 1.00 61.31 90 GLU A O 1
ATOM 767 N N . ASP A 1 91 ? -17.423 0.164 22.855 1.00 56.22 91 ASP A N 1
ATOM 768 C CA . ASP A 1 91 ? -16.986 1.223 23.756 1.00 56.22 91 ASP A CA 1
ATOM 769 C C . ASP A 1 91 ? -17.154 0.762 25.211 1.00 56.22 91 ASP A C 1
ATOM 771 O O . ASP A 1 91 ? -18.270 0.670 25.721 1.00 56.22 91 ASP A O 1
ATOM 775 N N . ASP A 1 92 ? -16.044 0.541 25.915 1.00 52.97 92 ASP A N 1
ATOM 776 C CA . ASP A 1 92 ? -16.039 0.470 27.380 1.00 52.97 92 ASP A CA 1
ATOM 777 C C . ASP A 1 92 ? -16.193 1.912 27.924 1.00 52.97 92 ASP A C 1
ATOM 779 O O . ASP A 1 92 ? -15.219 2.619 28.203 1.00 52.97 92 ASP A O 1
ATOM 783 N N . ASP A 1 93 ? -17.441 2.394 27.866 1.00 47.59 93 ASP A N 1
ATOM 784 C CA . ASP A 1 93 ? -18.147 3.535 28.490 1.00 47.59 93 ASP A CA 1
ATOM 785 C C . ASP A 1 93 ? -17.361 4.757 29.041 1.00 47.59 93 ASP A C 1
ATOM 787 O O . ASP A 1 93 ? -17.786 5.430 29.979 1.00 47.59 93 ASP A O 1
ATOM 791 N N . SER A 1 94 ? -16.209 5.114 28.469 1.00 43.28 94 SER A N 1
ATOM 792 C CA . SER A 1 94 ? -15.372 6.220 28.977 1.00 43.28 94 SER A CA 1
ATOM 793 C C . SER A 1 94 ? -14.863 7.194 27.918 1.00 43.28 94 SER A C 1
ATOM 795 O O . SER A 1 94 ? -14.102 8.114 28.223 1.00 43.28 94 SER A O 1
ATOM 797 N N . GLY A 1 95 ? -15.311 7.078 26.672 1.00 46.75 95 GLY A N 1
ATOM 798 C CA . GLY A 1 95 ? -14.819 7.966 25.634 1.00 46.75 95 GLY A CA 1
ATOM 799 C C . GLY A 1 95 ? -15.705 7.986 24.419 1.00 46.75 95 GLY A C 1
ATOM 800 O O . GLY A 1 95 ? -15.303 7.464 23.388 1.00 46.75 95 GLY A O 1
ATOM 801 N N . LYS A 1 96 ? -16.841 8.696 24.501 1.00 47.12 96 LYS A N 1
ATOM 802 C CA . LYS A 1 96 ? -17.399 9.363 23.319 1.00 47.12 96 LYS A CA 1
ATOM 803 C C . LYS A 1 96 ? -16.219 10.000 22.587 1.00 47.12 96 LYS A C 1
ATOM 805 O O . LYS A 1 96 ? -15.706 11.030 23.034 1.00 47.12 96 LYS A O 1
ATOM 810 N N . LYS A 1 97 ? -15.761 9.380 21.497 1.00 50.97 97 LYS A N 1
ATOM 811 C CA . LYS A 1 97 ? -14.870 10.034 20.552 1.00 50.97 97 LYS A CA 1
ATOM 812 C C . LYS A 1 97 ? -15.672 11.247 20.100 1.00 50.97 97 LYS A C 1
ATOM 814 O O . LYS A 1 97 ? -16.597 11.133 19.303 1.00 50.97 97 LYS A O 1
ATOM 819 N N . LYS A 1 98 ? -15.336 12.431 20.619 1.00 48.00 98 LYS A N 1
ATOM 820 C CA . LYS A 1 98 ? -15.292 13.585 19.730 1.00 48.00 98 LYS A CA 1
ATOM 821 C C . LYS A 1 98 ? -14.366 13.112 18.628 1.00 48.00 98 LYS A C 1
ATOM 823 O O . LYS A 1 98 ? -13.160 13.028 18.846 1.00 48.00 98 LYS A O 1
ATOM 828 N N . ILE A 1 99 ? -14.953 12.635 17.539 1.00 53.16 99 ILE A N 1
ATOM 829 C CA . ILE A 1 99 ? -14.200 12.453 16.322 1.00 53.16 99 ILE A CA 1
ATOM 830 C C . ILE A 1 99 ? -13.699 13.862 16.037 1.00 53.16 99 ILE A C 1
ATOM 832 O O . ILE A 1 99 ? -14.483 14.799 15.881 1.00 53.16 99 ILE A O 1
ATOM 836 N N . ASP A 1 100 ? -12.399 14.045 16.228 1.00 59.41 100 ASP A N 1
ATOM 837 C CA . ASP A 1 100 ? -11.764 15.325 15.983 1.00 59.41 100 ASP A CA 1
ATOM 838 C C . ASP A 1 100 ? -12.006 15.605 14.499 1.00 59.41 100 ASP A C 1
ATOM 840 O O . ASP A 1 100 ? -11.765 14.714 13.683 1.00 59.41 100 ASP A O 1
ATOM 844 N N . SER A 1 101 ? -12.522 16.777 14.125 1.00 60.41 101 SER A N 1
ATOM 845 C CA . SER A 1 101 ? -12.863 17.067 12.718 1.00 60.41 101 SER A CA 1
ATOM 846 C C . SER A 1 101 ? -11.664 16.836 11.788 1.00 60.41 101 SER A C 1
ATOM 848 O O . SER A 1 101 ? -11.803 16.386 10.657 1.00 60.41 101 SER A O 1
ATOM 850 N N . MET A 1 102 ? -10.458 17.030 12.327 1.00 60.69 102 MET A N 1
ATOM 851 C CA . MET A 1 102 ? -9.179 16.739 11.685 1.00 60.69 102 MET A CA 1
ATOM 852 C C . MET A 1 102 ? -8.988 15.251 11.314 1.00 60.69 102 MET A C 1
ATOM 854 O O . MET A 1 102 ? -8.288 14.937 10.353 1.00 60.69 102 MET A O 1
ATOM 858 N N . TYR A 1 103 ? -9.576 14.318 12.068 1.00 69.38 103 TYR A N 1
ATOM 859 C CA . TYR A 1 103 ? -9.509 12.879 11.798 1.00 69.38 103 TYR A CA 1
ATOM 860 C C . TYR A 1 103 ? -10.464 12.460 10.673 1.00 69.38 103 TYR A C 1
ATOM 862 O O . TYR A 1 103 ? -10.057 11.705 9.792 1.00 69.38 103 TYR A O 1
ATOM 870 N N . GLU A 1 104 ? -11.687 13.000 10.650 1.00 71.44 104 GLU A N 1
ATOM 871 C CA . GLU A 1 104 ? -12.641 12.809 9.542 1.00 71.44 104 GLU A CA 1
ATOM 872 C C . GLU A 1 104 ? -12.082 13.356 8.228 1.00 71.44 104 GLU A C 1
ATOM 87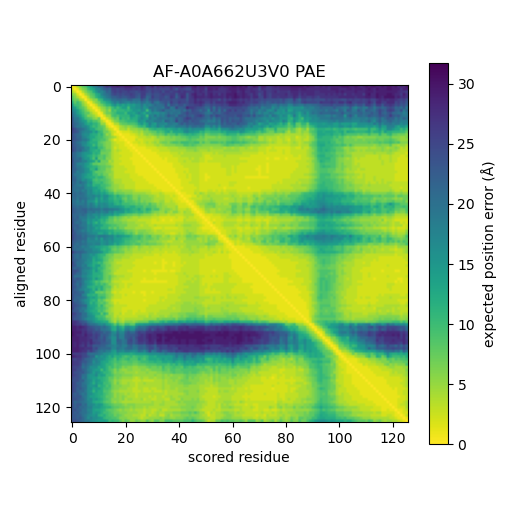4 O O . GLU A 1 104 ? -12.032 12.637 7.232 1.00 71.44 104 GLU A O 1
ATOM 879 N N . GLU A 1 105 ? -11.547 14.579 8.248 1.00 79.38 105 GLU A N 1
ATOM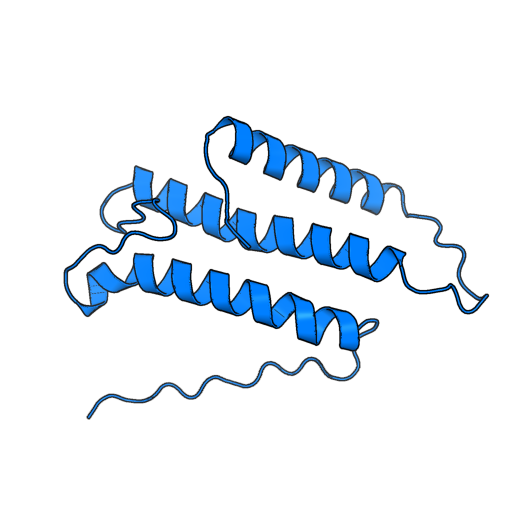 880 C CA . GLU A 1 105 ? -10.900 15.188 7.081 1.00 79.38 105 GLU A CA 1
ATOM 881 C C . GLU A 1 105 ? -9.730 14.338 6.560 1.00 79.38 105 GLU A C 1
ATOM 883 O O . GLU A 1 105 ? -9.545 14.183 5.347 1.00 79.38 105 GLU A O 1
ATOM 888 N N . ARG A 1 106 ? -8.942 13.740 7.467 1.00 81.00 106 ARG A N 1
ATOM 889 C CA . ARG A 1 106 ? -7.857 12.828 7.089 1.00 81.00 106 ARG A CA 1
ATOM 890 C C . ARG A 1 106 ? -8.399 11.555 6.439 1.00 81.00 106 ARG A C 1
ATOM 892 O O . ARG A 1 106 ? -7.860 11.152 5.411 1.00 81.00 106 ARG A O 1
ATOM 899 N N . LEU A 1 107 ? -9.425 10.924 7.007 1.00 82.19 107 LEU A N 1
ATOM 900 C CA . LEU A 1 107 ? -10.016 9.700 6.455 1.00 82.19 107 LEU A CA 1
ATOM 901 C C . LEU A 1 107 ? -10.631 9.935 5.073 1.00 82.19 107 LEU A C 1
ATOM 903 O O . LEU A 1 107 ? -10.400 9.143 4.158 1.00 82.19 107 LEU A O 1
ATOM 907 N N . ASP A 1 108 ? -11.342 11.045 4.886 1.00 86.44 108 ASP A N 1
ATOM 908 C CA . ASP A 1 108 ? -11.898 11.419 3.586 1.00 86.44 108 ASP A CA 1
ATOM 909 C C . ASP A 1 108 ? -10.794 11.691 2.561 1.00 86.44 108 ASP A C 1
ATOM 911 O O . ASP A 1 108 ? -10.883 11.257 1.410 1.00 86.44 108 ASP A O 1
ATOM 915 N N . SER A 1 109 ? -9.707 12.350 2.971 1.00 88.56 109 SER A N 1
ATOM 916 C CA . SER A 1 109 ? -8.524 12.544 2.127 1.00 88.56 109 SER A CA 1
ATOM 917 C C . SER A 1 109 ? -7.896 11.210 1.703 1.00 88.56 109 SER A C 1
ATOM 919 O O . SER A 1 109 ? -7.627 11.002 0.518 1.00 88.56 109 SER A O 1
ATOM 921 N N . VAL A 1 110 ? -7.737 10.264 2.637 1.00 88.25 110 VAL A N 1
ATOM 922 C CA . VAL A 1 110 ? -7.218 8.915 2.356 1.00 88.25 110 VAL A CA 1
ATOM 923 C C . VAL A 1 110 ? -8.122 8.176 1.365 1.00 88.25 110 VAL A C 1
ATOM 925 O O . VAL A 1 110 ? -7.631 7.696 0.343 1.00 88.25 110 VAL A O 1
ATOM 928 N N . LYS A 1 111 ? -9.441 8.145 1.598 1.00 90.81 111 LYS A N 1
ATOM 929 C CA . LYS A 1 111 ? -10.414 7.500 0.696 1.00 90.81 111 LYS A CA 1
ATOM 930 C C . LYS A 1 111 ? -10.400 8.119 -0.702 1.00 90.81 111 LYS A C 1
ATOM 932 O O . LYS A 1 111 ? -10.420 7.398 -1.698 1.00 90.81 111 LYS A O 1
ATOM 937 N N . ASN A 1 112 ? -10.312 9.446 -0.789 1.00 91.81 112 ASN A N 1
ATOM 938 C CA . ASN A 1 112 ? -10.210 10.153 -2.064 1.00 91.81 112 ASN A CA 1
ATOM 939 C C . ASN A 1 112 ? -8.911 9.822 -2.809 1.00 91.81 112 ASN A C 1
ATOM 941 O O . ASN A 1 112 ? -8.937 9.674 -4.029 1.00 91.81 112 ASN A O 1
ATOM 945 N N . ASN A 1 113 ? -7.787 9.677 -2.104 1.00 89.69 113 ASN A N 1
ATOM 946 C CA . ASN A 1 113 ? -6.518 9.281 -2.717 1.00 89.69 113 ASN A CA 1
ATOM 947 C C . ASN A 1 113 ? -6.562 7.841 -3.236 1.00 89.69 113 ASN A C 1
ATOM 949 O O . ASN A 1 113 ? -6.153 7.604 -4.370 1.00 89.69 113 ASN A O 1
ATOM 953 N N . ILE A 1 114 ? -7.125 6.905 -2.463 1.00 91.50 114 ILE A N 1
ATOM 954 C CA . ILE A 1 114 ? -7.338 5.520 -2.913 1.00 91.50 114 ILE A CA 1
ATOM 955 C C . ILE A 1 114 ? -8.211 5.504 -4.171 1.00 91.50 114 ILE A C 1
ATOM 957 O O . ILE A 1 114 ? -7.871 4.844 -5.148 1.00 91.50 114 ILE A O 1
ATOM 961 N N . LYS A 1 115 ? -9.304 6.276 -4.186 1.00 92.88 115 LYS A N 1
ATOM 962 C CA . LYS A 1 115 ? -10.188 6.373 -5.352 1.00 92.88 115 LYS A CA 1
ATOM 963 C C . LYS A 1 115 ? -9.465 6.909 -6.591 1.00 92.88 115 LYS A C 1
ATOM 965 O O . LYS A 1 115 ? -9.621 6.338 -7.660 1.00 92.88 115 LYS A O 1
ATOM 970 N N . LYS A 1 116 ? -8.655 7.963 -6.455 1.00 92.50 116 LYS A N 1
ATOM 971 C CA . LYS A 1 116 ? -7.871 8.509 -7.577 1.00 92.50 116 LYS A CA 1
ATOM 972 C C . LYS A 1 116 ? -6.906 7.478 -8.157 1.00 92.50 116 LYS A C 1
ATOM 974 O O . LYS A 1 116 ? -6.841 7.333 -9.368 1.00 92.50 116 LYS A O 1
ATOM 979 N N . LEU A 1 117 ? -6.196 6.746 -7.298 1.00 91.81 117 LEU A N 1
ATOM 980 C CA . LEU A 1 117 ? -5.295 5.677 -7.737 1.00 91.81 117 LEU A CA 1
ATOM 981 C C . LEU A 1 117 ? -6.067 4.563 -8.453 1.00 91.81 117 LEU A C 1
ATOM 983 O O . LEU A 1 117 ? -5.643 4.108 -9.511 1.00 91.81 117 LEU A O 1
ATOM 987 N N . LYS A 1 118 ? -7.251 4.214 -7.944 1.00 91.50 118 LYS A N 1
ATOM 988 C CA . LYS A 1 118 ? -8.160 3.266 -8.590 1.00 91.50 118 LYS A CA 1
ATOM 989 C C . LYS A 1 118 ? -8.577 3.714 -9.994 1.00 91.50 118 LYS A C 1
ATOM 991 O O . LYS A 1 118 ? -8.525 2.928 -10.933 1.00 91.50 118 LYS A O 1
ATOM 996 N N . ASP A 1 119 ? -8.942 4.986 -10.146 1.00 93.25 119 ASP A N 1
ATOM 997 C CA . ASP A 1 119 ? -9.322 5.575 -11.437 1.00 93.25 119 ASP A CA 1
ATOM 998 C C . ASP A 1 119 ? -8.142 5.588 -12.440 1.00 93.25 119 ASP A C 1
ATOM 1000 O O . ASP A 1 119 ? -8.358 5.573 -13.651 1.00 93.25 119 ASP A O 1
ATOM 1004 N N . GLU A 1 120 ? -6.897 5.562 -11.952 1.00 90.44 120 GLU A N 1
ATOM 1005 C CA . GLU A 1 120 ? -5.670 5.397 -12.750 1.00 90.44 120 GLU A CA 1
ATOM 1006 C C . GLU A 1 120 ? -5.333 3.921 -13.065 1.00 90.44 120 GLU A C 1
ATOM 1008 O O . GLU A 1 120 ? -4.329 3.649 -13.722 1.00 90.44 120 GLU A O 1
ATOM 1013 N N . GLY A 1 121 ? -6.150 2.961 -12.615 1.00 89.62 121 GLY A N 1
ATOM 1014 C CA . GLY A 1 121 ? -5.900 1.521 -12.760 1.00 89.62 121 GLY A CA 1
ATOM 1015 C C . GLY A 1 121 ? -4.892 0.955 -11.754 1.00 89.62 121 GLY A C 1
ATOM 1016 O O . GLY A 1 121 ? -4.404 -0.161 -11.927 1.00 89.62 121 GLY A O 1
ATOM 1017 N N . ILE A 1 122 ? -4.560 1.715 -10.708 1.00 90.19 122 ILE A N 1
ATOM 1018 C CA . ILE A 1 122 ? -3.611 1.331 -9.663 1.00 90.19 122 ILE A CA 1
ATOM 1019 C C . ILE A 1 122 ? -4.400 0.777 -8.478 1.00 90.19 122 ILE A C 1
ATOM 1021 O O . ILE A 1 122 ? -4.966 1.515 -7.669 1.00 90.19 122 ILE A O 1
ATOM 1025 N N . GLU A 1 123 ? -4.417 -0.547 -8.380 1.00 90.75 123 GLU A N 1
ATOM 1026 C CA . GLU A 1 123 ? -5.110 -1.299 -7.337 1.00 90.75 123 GLU A CA 1
ATOM 1027 C C . GLU A 1 123 ? -4.186 -2.367 -6.748 1.00 90.75 123 GLU A C 1
ATOM 1029 O O . GLU A 1 123 ? -3.315 -2.892 -7.446 1.00 90.75 123 GLU A O 1
ATOM 1034 N N . ILE A 1 124 ? -4.401 -2.692 -5.470 1.00 88.44 124 ILE A N 1
ATOM 1035 C CA . ILE A 1 124 ? -3.762 -3.826 -4.796 1.00 88.44 124 ILE A CA 1
ATOM 1036 C C . ILE A 1 124 ? -4.801 -4.910 -4.523 1.00 88.44 124 ILE A C 1
ATOM 1038 O O . ILE A 1 124 ? -5.940 -4.620 -4.153 1.00 88.44 124 ILE A O 1
ATOM 1042 N N . THR A 1 125 ? -4.392 -6.162 -4.683 1.00 87.56 125 THR A N 1
ATOM 1043 C CA . THR A 1 125 ? -5.165 -7.332 -4.263 1.00 87.56 125 THR A CA 1
ATOM 1044 C C . THR A 1 125 ? -4.711 -7.729 -2.861 1.00 87.56 125 THR A C 1
ATOM 1046 O O . THR A 1 125 ? -3.510 -7.890 -2.631 1.00 87.56 125 THR A O 1
ATOM 1049 N N . LEU A 1 126 ? -5.668 -7.830 -1.933 1.00 82.94 126 LEU A N 1
ATOM 1050 C CA . LEU A 1 126 ? -5.455 -8.128 -0.512 1.00 82.94 126 LEU A CA 1
ATOM 1051 C C . LEU A 1 126 ? -5.681 -9.600 -0.165 1.00 82.94 126 LEU A C 1
ATOM 1053 O O . LEU A 1 126 ? -6.498 -10.251 -0.855 1.00 82.94 126 LEU A O 1
#

Secondary structure (DSSP, 8-state):
------------TT-TTHHHHHHHHHHHHHHHHHHHHHHHHHHHHS---EETTEE--TTSHHHHHHHHHHHHHHHHHHHHHHHHHHHTS---SS------HHHHHHHHHHHHHHHHHHHTT-----

Radius of gyration: 17.78 Å; Cα contacts (8 Å, |Δi|>4): 87; chains: 1; bounding box: 46×35×45 Å

Sequence (126 aa):
MAKIFGQKERNTDSIKFEKIRKNIDKKYEDLHDELSDAYYNYWREGASKEWQGHDVQPTLEESKVLFDKLHGLIFLVRDIEFDEENSKLEDDDSGKKKIDSMYEERLDSVKNNIKKLKDEGIEITL

Mean predicted aligned error: 9.49 Å

Solvent-accessible surface area (backbone atoms only — not comparable to full-atom values): 7652 Å² total; per-residue (Å²): 134,84,80,78,77,73,80,74,82,78,87,58,82,93,44,93,61,33,76,60,46,61,59,52,50,52,59,48,48,52,54,49,50,51,49,48,48,22,30,51,28,30,81,76,72,74,41,74,38,68,47,96,85,41,69,30,37,74,88,41,70,69,19,41,53,48,42,55,51,52,59,50,44,51,55,50,53,49,53,49,55,50,52,57,59,58,68,69,56,80,80,82,90,75,67,85,72,74,72,49,68,71,55,56,55,48,52,54,50,45,53,51,51,54,49,54,35,43,76,72,72,51,75,83,88,131

pLDDT: mean 78.85, std 16.1, range [36.44, 94.31]

Foldseek 3Di:
DDDDPPDDPDDLPPDDCSVLCVVLVVVLVVLLVQLVCQACVCVVPVDHDDDPNQGQHPVDPVSVVLSVLLNVLSVLVSVVSSVVVVVPDDDPPDDPPPVPVVNVVVNVVSVVSNVVCVVVVRDDDD